Protei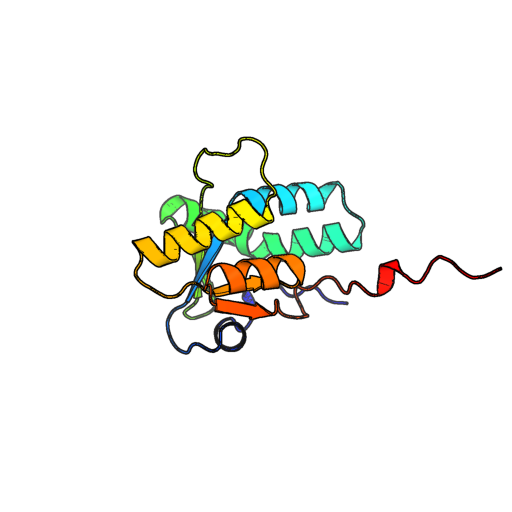n AF-A0A974AXE6-F1 (afdb_monomer_lite)

pLDDT: mean 83.1, std 17.01, range [34.88, 96.88]

Structure (mmCIF, N/CA/C/O backbone):
data_AF-A0A974AXE6-F1
#
_entry.id   AF-A0A974AXE6-F1
#
loop_
_atom_site.group_PDB
_atom_site.id
_atom_site.type_symbol
_atom_site.label_atom_id
_atom_site.label_alt_id
_atom_site.label_comp_id
_atom_site.label_asym_id
_atom_site.label_entity_id
_atom_site.label_seq_id
_atom_site.pdbx_PDB_ins_code
_atom_site.Cartn_x
_atom_site.Cartn_y
_atom_site.Cartn_z
_atom_site.occupancy
_atom_site.B_iso_or_equiv
_atom_site.auth_seq_id
_atom_site.auth_comp_id
_atom_site.auth_asym_id
_atom_site.auth_atom_id
_atom_site.pdbx_PDB_model_num
ATOM 1 N N . MET A 1 1 ? -1.585 13.489 -17.660 1.00 43.00 1 MET A N 1
ATOM 2 C CA . MET A 1 1 ? -2.049 12.452 -16.704 1.00 43.00 1 MET A CA 1
ATOM 3 C C . MET A 1 1 ? -1.985 12.985 -15.276 1.00 43.00 1 MET A C 1
ATOM 5 O O . MET A 1 1 ? -1.075 13.752 -14.968 1.00 43.00 1 MET A O 1
ATOM 9 N N . HIS A 1 2 ? -2.952 12.648 -14.422 1.00 55.84 2 HIS A N 1
ATOM 10 C CA . HIS A 1 2 ? -2.940 12.979 -12.992 1.00 55.84 2 HIS A CA 1
ATOM 11 C C . HIS A 1 2 ? -2.761 11.687 -12.200 1.00 55.84 2 HIS A C 1
ATOM 13 O O . HIS A 1 2 ? -3.592 10.793 -12.305 1.00 55.84 2 HIS A O 1
ATOM 19 N N . PHE A 1 3 ? -1.668 11.598 -11.443 1.00 68.00 3 PHE A N 1
ATOM 20 C CA . PHE A 1 3 ? -1.516 10.557 -10.436 1.00 68.00 3 PHE A CA 1
ATOM 21 C C . PHE A 1 3 ? -2.493 10.874 -9.302 1.00 68.00 3 PHE A C 1
ATOM 23 O O . PHE A 1 3 ? -2.500 11.997 -8.793 1.00 68.00 3 PHE A O 1
ATOM 30 N N . GLN A 1 4 ? -3.362 9.928 -8.968 1.00 79.06 4 GLN A N 1
ATOM 31 C CA . GLN A 1 4 ? -4.316 10.060 -7.875 1.00 79.06 4 GLN A CA 1
ATOM 32 C C . GLN A 1 4 ? -3.629 9.671 -6.567 1.00 79.06 4 GLN A C 1
ATOM 34 O O . GLN A 1 4 ? -2.825 8.742 -6.527 1.00 79.06 4 GLN A O 1
ATOM 39 N N . ARG A 1 5 ? -3.926 10.396 -5.490 1.00 86.88 5 ARG A N 1
ATOM 40 C CA . ARG A 1 5 ? -3.429 10.053 -4.158 1.00 86.88 5 ARG A CA 1
ATOM 41 C C . ARG A 1 5 ? -4.082 8.760 -3.667 1.00 86.88 5 ARG A C 1
ATOM 43 O O . ARG A 1 5 ? -5.252 8.515 -3.957 1.00 86.88 5 ARG A O 1
ATOM 50 N N . ILE A 1 6 ? -3.342 7.958 -2.903 1.00 89.19 6 ILE A N 1
ATOM 51 C CA . ILE A 1 6 ? -3.817 6.657 -2.403 1.00 89.19 6 ILE A CA 1
ATOM 52 C C . ILE A 1 6 ? -5.036 6.765 -1.470 1.00 89.19 6 ILE A C 1
ATOM 54 O O . ILE A 1 6 ? -5.825 5.829 -1.395 1.00 89.19 6 ILE A O 1
ATOM 58 N N . ASP A 1 7 ? -5.226 7.905 -0.804 1.00 90.75 7 ASP A N 1
ATOM 59 C CA . ASP A 1 7 ? -6.368 8.186 0.073 1.00 90.75 7 ASP A CA 1
ATOM 60 C C . ASP A 1 7 ? -7.633 8.617 -0.684 1.00 90.75 7 ASP A C 1
ATOM 62 O O . ASP A 1 7 ? -8.726 8.594 -0.125 1.00 90.75 7 ASP A O 1
ATOM 66 N N . HIS A 1 8 ? -7.519 8.957 -1.969 1.00 90.88 8 HIS A N 1
ATOM 67 C CA . HIS A 1 8 ? -8.661 9.318 -2.817 1.00 90.88 8 HIS A CA 1
ATOM 68 C C . HIS A 1 8 ? -9.221 8.127 -3.605 1.00 90.88 8 HIS A C 1
ATOM 70 O O . HIS A 1 8 ? -10.139 8.298 -4.407 1.00 90.88 8 HIS A O 1
ATOM 76 N N . ILE A 1 9 ? -8.637 6.941 -3.449 1.00 89.69 9 ILE A N 1
ATOM 77 C CA . ILE A 1 9 ? -9.029 5.738 -4.181 1.00 89.69 9 ILE A CA 1
ATOM 78 C C . ILE A 1 9 ? -10.122 5.010 -3.411 1.00 89.69 9 ILE A C 1
ATOM 80 O O . ILE A 1 9 ? -10.007 4.776 -2.210 1.00 89.69 9 ILE A O 1
ATOM 84 N N . ASP A 1 10 ? -11.161 4.599 -4.133 1.00 91.44 10 ASP A N 1
ATOM 85 C CA . ASP A 1 10 ? -12.191 3.707 -3.611 1.00 91.44 10 ASP A CA 1
ATOM 86 C C . ASP A 1 10 ? -11.656 2.268 -3.566 1.00 91.44 10 ASP A C 1
ATOM 88 O O . ASP A 1 10 ? -11.825 1.481 -4.502 1.00 91.44 10 ASP A O 1
ATOM 92 N N . TRP A 1 11 ? -10.960 1.934 -2.479 1.00 92.75 11 TRP A N 1
ATOM 93 C CA . TRP A 1 11 ? -10.368 0.611 -2.292 1.00 92.75 11 TRP A CA 1
ATOM 94 C C . TRP A 1 11 ? -11.415 -0.502 -2.221 1.00 92.75 11 TRP A C 1
ATOM 96 O O . TRP A 1 11 ? -11.141 -1.594 -2.713 1.00 92.75 11 TRP A O 1
ATOM 106 N N . HIS A 1 12 ? -12.625 -0.226 -1.726 1.00 93.69 12 HIS A N 1
ATOM 107 C CA . HIS A 1 12 ? -13.730 -1.190 -1.721 1.00 93.69 12 HIS A CA 1
ATOM 108 C C . HIS A 1 12 ? -14.100 -1.623 -3.134 1.00 93.69 12 HIS A C 1
ATOM 110 O O . HIS A 1 12 ? -14.258 -2.816 -3.397 1.00 93.69 12 HIS A O 1
ATOM 116 N N . LYS A 1 13 ? -14.158 -0.674 -4.074 1.00 92.69 13 LYS A N 1
ATOM 117 C CA . LYS A 1 13 ? -14.363 -0.982 -5.492 1.00 92.69 13 LYS A CA 1
ATOM 118 C C . LYS A 1 13 ? -13.181 -1.733 -6.108 1.00 92.69 13 LYS A C 1
ATOM 120 O O . LYS A 1 13 ? -13.397 -2.592 -6.958 1.00 92.69 13 LYS A O 1
ATOM 125 N N . VAL A 1 14 ? -11.949 -1.425 -5.698 1.00 91.56 14 VAL A N 1
ATOM 126 C CA . VAL A 1 14 ? -10.737 -2.082 -6.222 1.00 91.56 14 VAL A CA 1
ATOM 127 C C . VAL A 1 14 ? -10.681 -3.555 -5.836 1.00 91.56 14 VAL A C 1
ATOM 129 O O . VAL A 1 14 ? -10.416 -4.392 -6.696 1.00 91.56 14 VAL A O 1
ATOM 132 N N . VAL A 1 15 ? -10.928 -3.876 -4.564 1.00 92.44 15 VAL A N 1
ATOM 133 C CA . VAL A 1 15 ? -10.876 -5.264 -4.073 1.00 92.44 15 VAL A CA 1
ATOM 134 C C . VAL A 1 15 ? -12.226 -5.984 -4.145 1.00 92.44 15 VAL A C 1
ATOM 136 O O . VAL A 1 15 ? -12.275 -7.188 -3.920 1.00 92.44 15 VAL A O 1
ATOM 139 N N . ASN A 1 16 ? -13.299 -5.272 -4.506 1.00 91.50 16 ASN A N 1
ATOM 140 C CA . ASN A 1 16 ? -14.679 -5.762 -4.541 1.00 91.50 16 ASN A CA 1
ATOM 141 C C . ASN A 1 16 ? -15.156 -6.326 -3.185 1.00 91.50 16 ASN A C 1
ATOM 143 O O . ASN A 1 16 ? -15.750 -7.400 -3.121 1.00 91.50 16 ASN A O 1
ATOM 147 N N . GLU A 1 17 ? -14.907 -5.585 -2.101 1.00 89.81 17 GLU A N 1
ATOM 148 C CA . GLU A 1 17 ? -15.267 -5.956 -0.721 1.00 89.81 17 GLU A CA 1
ATOM 149 C C . GLU A 1 17 ? -15.972 -4.786 -0.016 1.00 89.81 17 GLU A C 1
ATOM 151 O O . GLU A 1 17 ? -15.614 -3.626 -0.212 1.00 89.81 17 GLU A O 1
ATOM 156 N N . ARG A 1 18 ? -16.972 -5.071 0.830 1.00 86.31 18 ARG A N 1
ATOM 157 C CA . ARG A 1 18 ? -17.823 -4.045 1.481 1.00 86.31 18 ARG A CA 1
ATOM 158 C C . ARG A 1 18 ? -17.517 -3.773 2.959 1.00 86.31 18 ARG A C 1
ATOM 160 O O . ARG A 1 18 ? -18.230 -2.987 3.565 1.00 86.31 18 ARG A O 1
ATOM 167 N N . GLY A 1 19 ? -16.522 -4.440 3.539 1.00 90.00 19 GLY A N 1
ATOM 168 C CA . GLY A 1 19 ? -16.145 -4.275 4.948 1.00 90.00 19 GLY A CA 1
ATOM 169 C C . GLY A 1 19 ? -14.790 -3.589 5.133 1.00 90.00 19 GLY A C 1
ATOM 170 O O . GLY A 1 19 ? -14.128 -3.301 4.135 1.00 90.00 19 GLY A O 1
ATOM 171 N N . PRO A 1 20 ? -14.345 -3.395 6.389 1.00 93.75 20 PRO A N 1
ATOM 172 C CA . PRO A 1 20 ? -13.107 -2.688 6.701 1.00 93.75 20 PRO A CA 1
ATOM 173 C C . PRO A 1 20 ? -11.888 -3.256 5.969 1.00 93.75 20 PRO A C 1
ATOM 175 O O . PRO A 1 20 ? -11.651 -4.473 5.979 1.00 93.75 20 PRO A O 1
ATOM 178 N N . ILE A 1 21 ? -11.093 -2.365 5.374 1.00 95.19 21 ILE A N 1
ATOM 179 C CA . ILE A 1 21 ? -9.899 -2.708 4.593 1.00 95.19 21 ILE A CA 1
ATOM 180 C C . ILE A 1 21 ? -8.656 -2.294 5.374 1.00 95.19 21 ILE A C 1
ATOM 182 O O . ILE A 1 21 ? -8.537 -1.155 5.812 1.00 95.19 21 ILE A O 1
ATOM 186 N N . ARG A 1 22 ? -7.693 -3.210 5.488 1.00 95.12 22 ARG A N 1
ATOM 187 C CA . ARG A 1 22 ? -6.350 -2.908 5.995 1.00 95.12 22 ARG A CA 1
ATOM 188 C C . ARG A 1 22 ? -5.418 -2.800 4.797 1.00 95.12 22 ARG A C 1
ATOM 190 O O . ARG A 1 22 ? -5.087 -3.808 4.174 1.00 95.12 22 ARG A O 1
ATOM 197 N N . PHE A 1 23 ? -5.065 -1.578 4.430 1.00 94.75 23 PHE A N 1
ATOM 198 C CA . PHE A 1 23 ? -4.126 -1.284 3.360 1.00 94.75 23 PHE A CA 1
ATOM 199 C C . PHE A 1 23 ? -2.701 -1.424 3.894 1.00 94.75 23 PHE A C 1
ATOM 201 O O . PHE A 1 23 ? -2.218 -0.587 4.652 1.00 94.75 23 PHE A O 1
ATOM 208 N N . VAL A 1 24 ? -2.036 -2.511 3.515 1.00 94.19 24 VAL A N 1
ATOM 209 C CA . VAL A 1 24 ? -0.696 -2.837 4.002 1.00 94.19 24 VAL A CA 1
ATOM 210 C C . VAL A 1 24 ? 0.339 -2.454 2.953 1.00 94.19 24 VAL A C 1
ATOM 212 O O . VAL A 1 24 ? 0.262 -2.912 1.812 1.00 94.19 24 VAL A O 1
ATOM 215 N N . VAL A 1 25 ? 1.324 -1.645 3.342 1.00 92.12 25 VAL A N 1
ATOM 216 C CA . VAL A 1 25 ? 2.458 -1.275 2.488 1.00 92.12 25 VAL A CA 1
ATOM 217 C C . VAL A 1 25 ? 3.728 -1.944 3.014 1.00 92.12 25 VAL A C 1
ATOM 219 O O . VAL A 1 25 ? 4.175 -1.618 4.117 1.00 92.12 25 VAL A O 1
ATOM 222 N N . PRO A 1 26 ? 4.337 -2.867 2.250 1.00 91.69 26 PRO A N 1
ATOM 223 C CA . PRO A 1 26 ? 5.656 -3.389 2.580 1.00 91.69 26 PRO A CA 1
ATOM 224 C C . PRO A 1 26 ? 6.699 -2.269 2.600 1.00 91.69 26 PRO A C 1
ATOM 226 O O . PRO A 1 26 ? 6.734 -1.450 1.681 1.00 91.69 26 PRO A O 1
ATOM 229 N N . VAL A 1 27 ? 7.589 -2.259 3.595 1.00 88.81 27 VAL A N 1
ATOM 230 C CA . VAL A 1 27 ? 8.644 -1.231 3.721 1.00 88.81 27 VAL A CA 1
ATOM 231 C C . VAL A 1 27 ? 9.513 -1.149 2.461 1.00 88.81 27 VAL A C 1
ATOM 233 O O . VAL A 1 27 ? 9.831 -0.053 2.022 1.00 88.81 27 VAL A O 1
ATOM 236 N N . LEU A 1 28 ? 9.776 -2.276 1.788 1.00 88.12 28 LEU A N 1
ATOM 237 C CA . LEU A 1 28 ? 10.548 -2.283 0.538 1.00 88.12 28 LEU A CA 1
ATOM 238 C C . LEU A 1 28 ? 9.911 -1.432 -0.577 1.00 88.12 28 LEU A C 1
ATOM 240 O O . LEU A 1 28 ? 10.614 -0.879 -1.417 1.00 88.12 28 LEU A O 1
ATOM 244 N N . VAL A 1 29 ? 8.577 -1.305 -0.586 1.00 88.62 29 VAL A N 1
ATOM 245 C CA . VAL A 1 29 ? 7.862 -0.445 -1.538 1.00 88.62 29 VAL A CA 1
ATOM 246 C C . VAL A 1 29 ? 8.062 1.024 -1.170 1.00 88.62 29 VAL A C 1
ATOM 248 O O . VAL A 1 29 ? 8.168 1.863 -2.062 1.00 88.62 29 VAL A O 1
ATOM 251 N N . LEU A 1 30 ? 8.140 1.351 0.125 1.00 89.38 30 LEU A N 1
ATOM 252 C CA . LEU A 1 30 ? 8.457 2.707 0.583 1.00 89.38 30 LEU A CA 1
ATOM 253 C C . LEU A 1 30 ? 9.880 3.097 0.184 1.00 89.38 30 LEU A C 1
ATOM 255 O O . LEU A 1 30 ? 10.061 4.183 -0.362 1.00 89.38 30 LEU A O 1
ATOM 259 N N . ASP A 1 31 ? 10.844 2.197 0.383 1.00 89.75 31 ASP A N 1
ATOM 260 C CA . ASP A 1 31 ? 12.243 2.411 0.003 1.00 89.75 31 ASP A CA 1
ATOM 261 C C . ASP A 1 31 ? 12.362 2.678 -1.507 1.00 89.75 31 ASP A C 1
ATOM 263 O O . ASP A 1 31 ? 12.975 3.659 -1.934 1.00 89.75 31 ASP A O 1
ATOM 267 N N . GLU A 1 32 ? 11.693 1.863 -2.331 1.00 88.69 32 GLU A N 1
ATOM 268 C CA . GLU A 1 32 ? 11.695 2.036 -3.786 1.00 88.69 32 GLU A CA 1
ATOM 269 C C . GLU A 1 32 ? 10.997 3.342 -4.222 1.00 88.69 32 GLU A C 1
ATOM 271 O O . GLU A 1 32 ? 11.440 4.020 -5.156 1.00 88.69 32 GLU A O 1
ATOM 276 N N . LEU A 1 33 ? 9.894 3.725 -3.568 1.00 89.38 33 LEU A N 1
ATOM 277 C CA . LEU A 1 33 ? 9.210 4.991 -3.844 1.00 89.38 33 LEU A CA 1
ATOM 278 C C . LEU A 1 33 ? 10.065 6.198 -3.445 1.00 89.38 33 LEU A C 1
ATOM 280 O O . LEU A 1 33 ? 10.077 7.192 -4.181 1.00 89.38 33 LEU A O 1
ATOM 284 N N . ASP A 1 34 ? 10.777 6.131 -2.321 1.00 89.62 34 ASP A N 1
ATOM 285 C CA . ASP A 1 34 ? 11.655 7.215 -1.890 1.00 89.62 34 ASP A CA 1
ATOM 286 C C . ASP A 1 34 ? 12.848 7.369 -2.839 1.00 89.62 34 ASP A C 1
ATOM 288 O O . ASP A 1 34 ? 13.111 8.476 -3.308 1.00 89.62 34 ASP A O 1
ATOM 292 N N . GLU A 1 35 ? 13.475 6.275 -3.278 1.00 90.00 35 GLU A N 1
ATOM 293 C CA . GLU A 1 35 ? 14.522 6.339 -4.304 1.00 90.00 35 GLU A CA 1
ATOM 294 C C . GLU A 1 35 ? 13.993 6.988 -5.600 1.00 90.00 35 GLU A C 1
ATOM 296 O O . GLU A 1 35 ? 14.550 7.970 -6.113 1.00 90.00 35 GLU A O 1
ATOM 301 N N . LYS A 1 36 ? 12.840 6.513 -6.095 1.00 87.69 36 LYS A N 1
ATOM 302 C CA . LYS A 1 36 ? 12.196 7.021 -7.319 1.00 87.69 36 LYS A CA 1
ATOM 303 C C . LYS A 1 36 ? 11.806 8.493 -7.234 1.00 87.69 36 LYS A C 1
ATOM 305 O O . LYS A 1 36 ? 11.718 9.144 -8.280 1.00 87.69 36 LYS A O 1
ATOM 310 N N . ARG A 1 37 ? 11.585 9.048 -6.037 1.00 86.38 37 ARG A N 1
ATOM 311 C CA . ARG A 1 37 ? 11.313 10.481 -5.822 1.00 86.38 37 ARG A CA 1
ATOM 312 C C . ARG A 1 37 ? 12.516 11.368 -6.173 1.00 86.38 37 ARG A C 1
ATOM 314 O O . ARG A 1 37 ? 12.300 12.552 -6.486 1.00 86.38 37 ARG A O 1
ATOM 321 N N . TYR A 1 38 ? 13.733 10.824 -6.171 1.00 86.44 38 TYR A N 1
ATOM 322 C CA . TYR A 1 38 ? 14.968 11.555 -6.472 1.00 86.44 38 TYR A CA 1
ATOM 323 C C . TYR A 1 38 ? 15.594 11.159 -7.813 1.00 86.44 38 TYR A C 1
ATOM 325 O O . TYR A 1 38 ? 16.040 12.044 -8.543 1.00 86.44 38 TYR A O 1
ATOM 333 N N . THR A 1 39 ? 15.578 9.875 -8.179 1.00 86.00 39 THR A N 1
ATOM 334 C CA . THR A 1 39 ? 16.372 9.350 -9.309 1.00 86.00 39 THR A CA 1
ATOM 335 C C . THR A 1 39 ? 15.577 9.133 -10.605 1.00 86.00 39 THR A C 1
ATOM 337 O O . THR A 1 39 ? 16.164 9.077 -11.683 1.00 86.00 39 THR A O 1
ATOM 340 N N . GLY A 1 40 ? 14.241 9.056 -10.543 1.00 82.62 40 GLY A N 1
ATOM 341 C CA . GLY A 1 40 ? 13.390 8.769 -11.709 1.00 82.62 40 GLY A CA 1
ATOM 342 C C . GLY A 1 40 ? 13.212 9.941 -12.687 1.00 82.62 40 GLY A C 1
ATOM 343 O O . GLY A 1 40 ? 13.633 11.065 -12.418 1.00 82.62 40 GLY A O 1
ATOM 344 N N . SER A 1 41 ? 12.513 9.718 -13.811 1.00 88.19 41 SER A N 1
ATOM 345 C CA . SER A 1 41 ? 12.066 10.801 -14.713 1.00 88.19 41 SER A CA 1
ATOM 346 C C . SER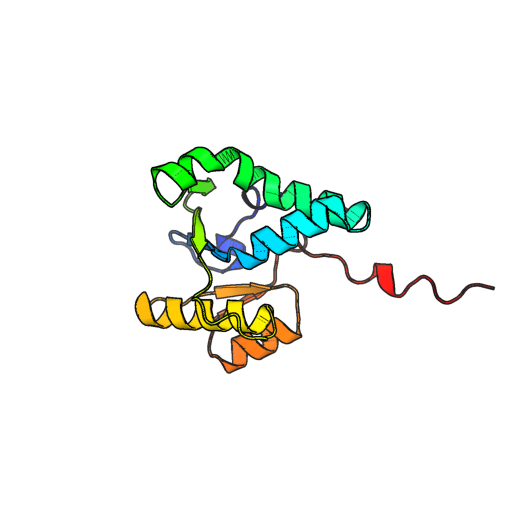 A 1 41 ? 11.140 11.794 -13.991 1.00 88.19 41 SER A C 1
ATOM 348 O O . SER A 1 41 ? 10.583 11.474 -12.942 1.00 88.19 41 SER A O 1
ATOM 350 N N . GLN A 1 42 ? 10.913 12.997 -14.541 1.00 87.19 42 GLN A N 1
ATOM 351 C CA . GLN A 1 42 ? 10.002 13.984 -13.922 1.00 87.19 42 GLN A CA 1
ATOM 352 C C . GLN A 1 42 ? 8.628 13.389 -13.571 1.00 87.19 42 GLN A C 1
ATOM 354 O O . GLN A 1 42 ? 8.089 13.641 -12.493 1.00 87.19 42 GLN A O 1
ATOM 359 N N . GLN A 1 43 ? 8.084 12.565 -14.465 1.00 84.94 43 GLN A N 1
ATOM 360 C CA . GLN A 1 43 ? 6.804 11.890 -14.280 1.00 84.94 43 GLN A CA 1
ATOM 361 C C . GLN A 1 43 ? 6.865 10.841 -13.163 1.00 84.94 43 GLN A C 1
ATOM 363 O O . GLN A 1 43 ? 5.981 10.828 -12.309 1.00 84.94 43 GLN A O 1
ATOM 368 N N . VAL A 1 44 ? 7.925 10.024 -13.115 1.00 84.88 44 VAL A N 1
ATOM 369 C CA . VAL A 1 44 ? 8.138 9.023 -12.053 1.00 84.88 44 VAL A CA 1
ATOM 370 C C . VAL A 1 44 ? 8.316 9.695 -10.692 1.00 84.88 44 VAL A C 1
ATOM 372 O O . VAL A 1 44 ? 7.664 9.302 -9.728 1.00 84.88 44 VAL A O 1
ATOM 375 N N . ARG A 1 45 ? 9.111 10.768 -10.614 1.00 89.00 45 ARG A N 1
ATOM 376 C CA . ARG A 1 45 ? 9.292 11.538 -9.3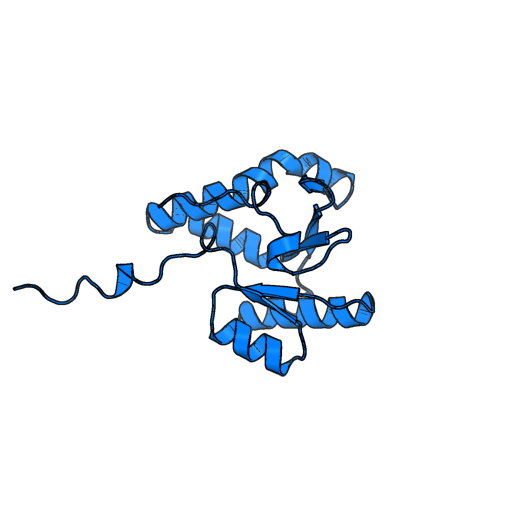75 1.00 89.00 45 ARG A CA 1
ATOM 377 C C . ARG A 1 45 ? 7.985 12.149 -8.891 1.00 89.00 45 ARG A C 1
ATOM 379 O O . ARG A 1 45 ? 7.712 12.145 -7.693 1.00 89.00 45 ARG A O 1
ATOM 386 N N . LYS A 1 46 ? 7.173 12.690 -9.808 1.00 87.25 46 LYS A N 1
ATOM 387 C CA . LYS A 1 46 ? 5.852 13.236 -9.473 1.00 87.25 46 LYS A CA 1
ATOM 388 C C . LYS A 1 46 ? 4.930 12.141 -8.935 1.00 87.25 46 LYS A C 1
ATOM 390 O O . LYS A 1 46 ? 4.318 12.356 -7.897 1.00 87.25 46 LYS A O 1
ATOM 395 N N . ALA A 1 47 ? 4.885 10.981 -9.588 1.00 85.00 47 ALA A N 1
ATOM 396 C CA . ALA A 1 47 ? 4.096 9.836 -9.138 1.00 85.00 47 ALA A CA 1
ATOM 397 C C . ALA A 1 47 ? 4.500 9.380 -7.730 1.00 85.00 47 ALA A C 1
ATOM 399 O O . ALA A 1 47 ? 3.645 9.277 -6.855 1.00 85.00 47 ALA A O 1
ATOM 400 N N . ALA A 1 48 ? 5.803 9.196 -7.491 1.00 87.94 48 ALA A N 1
ATOM 401 C CA . ALA A 1 48 ? 6.332 8.791 -6.192 1.00 87.94 48 ALA A CA 1
ATOM 402 C C . ALA A 1 48 ? 5.971 9.794 -5.085 1.00 87.94 48 ALA A C 1
ATOM 404 O O . ALA A 1 48 ? 5.466 9.408 -4.035 1.00 87.94 48 ALA A O 1
ATOM 405 N N . ARG A 1 49 ? 6.129 11.102 -5.340 1.00 90.25 49 ARG A N 1
ATOM 406 C CA . ARG A 1 49 ? 5.722 12.152 -4.388 1.00 90.25 49 ARG A CA 1
ATOM 407 C C . ARG A 1 49 ? 4.227 12.126 -4.098 1.00 90.25 49 ARG A C 1
ATOM 409 O O . ARG A 1 49 ? 3.836 12.274 -2.947 1.00 90.25 49 ARG A O 1
ATOM 416 N N . THR A 1 50 ? 3.397 11.948 -5.123 1.00 90.00 50 THR A N 1
ATOM 417 C CA . THR A 1 50 ? 1.943 11.870 -4.955 1.00 90.00 50 THR A CA 1
ATOM 418 C C . THR A 1 50 ? 1.522 10.634 -4.161 1.00 90.00 50 THR A C 1
ATOM 420 O O . THR A 1 50 ? 0.621 10.742 -3.335 1.00 90.00 50 THR A O 1
ATOM 423 N N . ALA A 1 51 ? 2.176 9.489 -4.369 1.00 88.69 51 ALA A N 1
ATOM 424 C CA . ALA A 1 51 ? 1.910 8.265 -3.618 1.00 88.69 51 ALA A CA 1
ATOM 425 C C . ALA A 1 51 ? 2.354 8.368 -2.148 1.00 88.69 51 ALA A C 1
ATOM 427 O O . ALA A 1 51 ? 1.631 7.920 -1.264 1.00 88.69 51 ALA A O 1
ATOM 428 N N . LEU A 1 52 ? 3.504 9.001 -1.883 1.00 90.94 52 LEU A N 1
ATOM 429 C CA . LEU A 1 52 ? 4.048 9.179 -0.531 1.00 90.94 52 LEU A CA 1
ATOM 430 C C . LEU A 1 52 ? 3.355 10.293 0.271 1.00 90.94 52 LEU A C 1
ATOM 432 O O . LEU A 1 52 ? 3.417 10.281 1.496 1.00 90.94 52 LEU A O 1
ATOM 436 N N . ALA A 1 53 ? 2.700 11.263 -0.376 1.00 92.69 53 ALA A N 1
ATOM 437 C CA . ALA A 1 53 ? 2.113 12.408 0.327 1.00 92.69 53 ALA A CA 1
ATOM 438 C C . ALA A 1 53 ? 1.082 12.016 1.413 1.00 92.69 53 ALA A C 1
ATOM 440 O O . ALA A 1 53 ? 1.268 12.447 2.551 1.00 92.69 53 ALA A O 1
ATOM 441 N N . PRO A 1 54 ? 0.075 11.156 1.148 1.00 91.88 54 PRO A N 1
ATOM 442 C CA . PRO A 1 54 ? -0.876 10.730 2.182 1.00 91.88 54 PRO A CA 1
ATOM 443 C C . PRO A 1 54 ? -0.225 9.970 3.339 1.00 91.88 54 PRO A C 1
ATOM 445 O O . PRO A 1 54 ? -0.714 10.035 4.465 1.00 91.88 54 PRO A O 1
ATOM 448 N N . ILE A 1 55 ? 0.863 9.251 3.051 1.00 92.31 55 ILE A N 1
ATOM 449 C CA . ILE A 1 55 ? 1.630 8.484 4.032 1.00 92.31 55 ILE A CA 1
ATOM 450 C C . ILE A 1 55 ? 2.371 9.441 4.971 1.00 92.31 55 ILE A C 1
ATOM 452 O O . ILE A 1 55 ? 2.241 9.337 6.186 1.00 92.31 55 ILE A O 1
ATOM 456 N N . ASN A 1 56 ? 3.080 10.425 4.410 1.00 92.69 56 ASN A N 1
ATOM 457 C CA . ASN A 1 56 ? 3.822 11.426 5.180 1.00 92.69 56 ASN A CA 1
ATOM 458 C C . ASN A 1 56 ? 2.908 12.268 6.080 1.00 92.69 56 ASN A C 1
ATOM 460 O O . ASN A 1 56 ? 3.273 12.581 7.207 1.00 92.69 56 ASN A O 1
ATOM 464 N N . GLU A 1 57 ? 1.711 12.611 5.602 1.00 94.69 57 GLU A N 1
ATOM 465 C CA . GLU A 1 57 ? 0.706 13.345 6.384 1.00 94.69 57 GLU A CA 1
ATOM 466 C C . GLU A 1 57 ? 0.208 12.569 7.615 1.00 94.69 57 GLU A C 1
ATOM 468 O O . GLU A 1 57 ? -0.323 13.176 8.538 1.00 94.69 57 GLU A O 1
ATOM 473 N N . ARG A 1 58 ? 0.374 11.241 7.629 1.00 94.38 58 ARG A N 1
ATOM 474 C CA . ARG A 1 58 ? -0.140 10.323 8.659 1.00 94.38 58 ARG A CA 1
ATOM 475 C C . ARG A 1 58 ? 0.972 9.623 9.442 1.00 94.38 58 ARG A C 1
ATOM 477 O O . ARG A 1 58 ? 0.706 8.678 10.180 1.00 94.38 58 ARG A O 1
ATOM 484 N N . LEU A 1 59 ? 2.222 10.062 9.283 1.00 91.94 59 LEU A N 1
ATOM 485 C CA . LEU A 1 59 ? 3.372 9.381 9.875 1.00 91.94 59 LEU A CA 1
ATOM 486 C C . LEU A 1 59 ? 3.304 9.358 11.408 1.00 91.94 59 LEU A C 1
ATOM 488 O O . LEU A 1 59 ? 3.582 8.328 12.005 1.00 91.94 59 LEU A O 1
ATOM 492 N N . ALA A 1 60 ? 2.837 10.442 12.035 1.00 92.25 60 ALA A N 1
ATOM 493 C CA . ALA A 1 60 ? 2.670 10.507 13.489 1.00 92.25 60 ALA A CA 1
ATOM 494 C C . ALA A 1 60 ? 1.663 9.468 14.026 1.00 92.25 60 ALA A C 1
ATOM 496 O O . ALA A 1 60 ? 1.871 8.881 15.091 1.00 92.25 60 ALA A O 1
ATOM 497 N N . ASP A 1 61 ? 0.587 9.199 13.282 1.00 92.94 61 ASP A N 1
ATOM 498 C CA . ASP A 1 61 ? -0.398 8.173 13.645 1.00 92.94 61 ASP A CA 1
ATOM 499 C C . ASP A 1 61 ? 0.213 6.771 13.498 1.00 92.94 61 ASP A C 1
ATOM 501 O O . ASP A 1 61 ? 0.105 5.937 14.397 1.00 92.94 61 ASP A O 1
ATOM 505 N N . LEU A 1 62 ? 0.940 6.535 12.400 1.00 91.56 62 LEU A N 1
ATOM 506 C CA . LEU A 1 62 ? 1.658 5.281 12.154 1.00 91.56 62 LEU A CA 1
ATOM 507 C C . LEU A 1 62 ? 2.719 4.999 13.227 1.00 91.56 62 LEU A C 1
ATOM 509 O O . LEU A 1 62 ? 2.838 3.862 13.677 1.00 91.56 62 LEU A O 1
ATOM 513 N N . GLU A 1 63 ? 3.459 6.018 13.663 1.00 90.69 63 GLU A N 1
ATOM 514 C CA . GLU A 1 63 ? 4.479 5.911 14.712 1.00 90.69 63 GLU A CA 1
ATOM 515 C C . GLU A 1 63 ? 3.873 5.636 16.092 1.00 90.69 63 GLU A C 1
ATOM 517 O O . GLU A 1 63 ? 4.433 4.868 16.874 1.00 90.69 63 GLU A O 1
ATOM 522 N N . SER A 1 64 ? 2.730 6.253 16.403 1.00 91.81 64 SER A N 1
ATOM 523 C CA . SER A 1 64 ? 2.121 6.164 17.734 1.00 91.81 64 SER A CA 1
ATOM 524 C C . SER A 1 64 ? 1.230 4.935 17.919 1.00 91.81 64 SER A C 1
ATOM 526 O O . SER A 1 64 ? 1.242 4.328 18.991 1.00 91.81 64 SER A O 1
ATOM 528 N N . ALA A 1 65 ? 0.464 4.554 16.894 1.00 91.44 65 ALA A N 1
ATOM 529 C CA . ALA A 1 65 ? -0.541 3.493 16.970 1.00 91.44 65 ALA A CA 1
ATOM 530 C C . ALA A 1 65 ? -0.196 2.247 16.135 1.00 91.44 65 ALA A C 1
ATOM 532 O O . ALA A 1 65 ? -0.857 1.217 16.277 1.00 91.44 65 ALA A O 1
ATOM 533 N N . GLY A 1 66 ? 0.810 2.321 15.256 1.00 91.06 66 GLY A N 1
ATOM 534 C CA . GLY A 1 66 ? 1.156 1.256 14.305 1.00 91.06 66 GLY A CA 1
ATOM 535 C C . GLY A 1 66 ? 0.245 1.190 13.073 1.00 91.06 66 GLY A C 1
ATOM 536 O O . GLY A 1 66 ? 0.467 0.363 12.189 1.00 91.06 66 GLY A O 1
ATOM 537 N N . TYR A 1 67 ? -0.772 2.051 12.996 1.00 94.88 67 TYR A N 1
ATOM 538 C CA . TYR A 1 67 ? -1.681 2.192 11.860 1.00 94.88 67 TYR A CA 1
ATOM 539 C C . TYR A 1 67 ? -2.201 3.632 11.771 1.00 94.88 67 TYR A C 1
ATOM 541 O O . TYR A 1 67 ? -2.194 4.362 12.757 1.00 94.88 67 TYR A O 1
ATOM 549 N N . ALA A 1 68 ? -2.703 4.026 10.602 1.00 96.19 68 ALA A N 1
ATOM 550 C CA . ALA A 1 68 ? -3.382 5.307 10.408 1.00 96.19 68 ALA A CA 1
ATOM 551 C C . ALA A 1 68 ? -4.687 5.149 9.629 1.00 96.19 68 ALA A C 1
ATOM 553 O O . ALA A 1 68 ? -4.851 4.211 8.852 1.00 96.19 68 ALA A O 1
ATOM 554 N N . GLN A 1 69 ? -5.620 6.087 9.783 1.00 95.56 69 GLN A N 1
ATOM 555 C CA . GLN A 1 69 ? -6.819 6.121 8.948 1.00 95.56 69 GLN A CA 1
ATOM 556 C C . GLN A 1 69 ? -6.467 6.675 7.561 1.00 95.56 69 GLN A C 1
ATOM 558 O O . GLN A 1 69 ? -6.117 7.848 7.426 1.00 95.56 69 GLN A O 1
ATOM 563 N N . LEU A 1 70 ? -6.581 5.859 6.511 1.00 92.69 70 LEU A N 1
ATOM 564 C CA . LEU A 1 70 ? -6.318 6.304 5.143 1.00 92.69 70 LEU A CA 1
ATOM 565 C C . LEU A 1 70 ? -7.517 7.089 4.595 1.00 92.69 70 LEU A C 1
ATOM 567 O O . LEU A 1 70 ? -7.383 8.270 4.270 1.00 92.69 70 LEU A O 1
ATOM 571 N N . SER A 1 71 ? -8.687 6.445 4.553 1.00 91.62 71 SER A N 1
ATOM 572 C CA . SER A 1 71 ? -9.976 7.036 4.167 1.00 91.62 71 SER A CA 1
ATOM 573 C C . SER A 1 71 ? -11.141 6.154 4.631 1.00 91.62 71 SER A C 1
ATOM 575 O O . SER A 1 71 ? -11.038 4.937 4.567 1.00 91.62 71 SER A O 1
ATOM 577 N N . GLY A 1 72 ? -12.255 6.730 5.100 1.00 91.31 72 GLY A N 1
ATOM 578 C CA . GLY A 1 72 ? -13.465 5.961 5.450 1.00 91.31 72 GLY A CA 1
ATOM 579 C C . GLY A 1 72 ? -13.211 4.787 6.410 1.00 91.31 72 GLY A C 1
ATOM 580 O O . GLY A 1 72 ? -12.818 5.009 7.547 1.00 91.31 72 GLY A O 1
ATOM 581 N N . GLU A 1 73 ? -13.419 3.549 5.946 1.00 93.56 73 GLU A N 1
ATOM 582 C CA . GLU A 1 73 ? -13.142 2.297 6.685 1.00 93.56 73 GLU A CA 1
ATOM 583 C C . GLU A 1 73 ? -11.813 1.621 6.274 1.00 93.56 73 GLU A C 1
ATOM 585 O O . GLU A 1 73 ? -11.594 0.432 6.521 1.00 93.56 73 GLU A O 1
ATOM 590 N N . VAL A 1 74 ? -10.922 2.365 5.615 1.00 95.69 74 VAL A N 1
ATOM 591 C CA . VAL A 1 74 ? -9.617 1.899 5.132 1.00 95.69 74 VAL A CA 1
ATOM 592 C C . VAL A 1 74 ? -8.505 2.397 6.051 1.00 95.69 74 VAL A C 1
ATOM 594 O O . VAL A 1 74 ? -8.243 3.602 6.107 1.00 95.69 74 VAL A O 1
ATOM 597 N N . THR A 1 75 ? -7.811 1.487 6.730 1.00 96.88 75 THR A N 1
ATOM 598 C CA . THR A 1 75 ? -6.604 1.800 7.511 1.00 96.88 75 THR A CA 1
ATOM 599 C C . THR A 1 75 ? -5.339 1.577 6.686 1.00 96.88 75 THR A C 1
ATOM 601 O O . THR A 1 75 ? -5.349 0.808 5.732 1.00 96.88 75 THR A O 1
ATOM 604 N N . LEU A 1 76 ? -4.253 2.256 7.041 1.00 96.06 76 LEU A N 1
ATOM 605 C CA . LEU A 1 76 ? -2.911 2.118 6.484 1.00 96.06 76 LEU A CA 1
ATOM 606 C C . LEU A 1 76 ? -1.997 1.508 7.547 1.00 96.06 76 LEU A C 1
ATOM 608 O O . LEU A 1 76 ? -1.957 2.006 8.669 1.00 96.06 76 LEU A O 1
ATOM 612 N N . GLU A 1 77 ? -1.248 0.474 7.180 1.00 95.00 77 GLU A N 1
ATOM 613 C CA . GLU A 1 77 ? -0.269 -0.205 8.033 1.00 95.00 77 GLU A CA 1
ATOM 614 C C . GLU A 1 77 ? 1.021 -0.458 7.247 1.00 95.00 77 GLU A C 1
ATOM 616 O O . GLU A 1 77 ? 0.989 -0.700 6.036 1.00 95.00 77 GLU A O 1
ATOM 621 N N . PHE A 1 78 ? 2.163 -0.432 7.933 1.00 91.94 78 PHE A N 1
ATOM 622 C CA . PHE A 1 78 ? 3.437 -0.832 7.345 1.00 91.94 78 PHE A CA 1
ATOM 623 C C . PHE A 1 78 ? 3.798 -2.252 7.738 1.00 91.94 78 PHE A C 1
ATOM 625 O O . PHE A 1 78 ? 3.652 -2.650 8.893 1.00 91.94 78 PHE A O 1
ATOM 632 N N . LEU A 1 79 ? 4.325 -2.999 6.774 1.00 89.19 79 LEU A N 1
ATOM 633 C CA . LEU A 1 79 ? 4.835 -4.338 7.010 1.00 89.19 79 LEU A CA 1
ATOM 634 C C . LEU A 1 79 ? 6.340 -4.364 6.781 1.00 89.19 79 LEU A C 1
ATOM 636 O O . LEU A 1 79 ? 6.820 -4.123 5.671 1.00 89.19 79 LEU A O 1
ATOM 640 N N . LEU A 1 80 ? 7.089 -4.665 7.839 1.00 80.12 80 LEU A N 1
ATOM 641 C CA . LEU A 1 80 ? 8.522 -4.888 7.729 1.00 80.12 80 LEU A CA 1
ATOM 642 C C . LEU A 1 80 ? 8.769 -6.216 7.010 1.00 80.12 80 LEU A C 1
ATOM 644 O O . LEU A 1 80 ? 8.168 -7.236 7.352 1.00 80.12 80 LEU A O 1
ATOM 648 N N . ALA A 1 81 ? 9.677 -6.209 6.036 1.00 66.38 81 ALA A N 1
ATOM 649 C CA . ALA A 1 81 ? 10.092 -7.445 5.400 1.00 66.38 81 ALA A CA 1
ATOM 650 C C . ALA A 1 81 ? 10.765 -8.369 6.423 1.00 66.38 81 ALA A C 1
ATOM 652 O O . ALA A 1 81 ? 11.643 -7.946 7.177 1.00 66.38 81 ALA A O 1
ATOM 653 N N . GLY A 1 82 ? 10.353 -9.640 6.459 1.00 59.75 82 GLY A N 1
ATOM 654 C CA . GLY A 1 82 ? 11.069 -10.660 7.221 1.00 59.75 82 GLY A CA 1
ATOM 655 C C . GLY A 1 82 ? 12.518 -10.737 6.732 1.00 59.75 82 GLY A C 1
ATOM 656 O O . GLY A 1 82 ? 12.757 -10.651 5.532 1.00 59.75 82 GLY A O 1
ATOM 657 N N . GLY A 1 83 ? 13.478 -10.880 7.651 1.00 50.69 83 GLY A N 1
ATOM 658 C CA . GLY A 1 83 ? 14.928 -10.734 7.426 1.00 50.69 83 GLY A CA 1
ATOM 659 C C . GLY A 1 83 ? 15.609 -11.702 6.442 1.00 50.69 83 GLY A C 1
ATOM 660 O O . GLY A 1 83 ? 16.827 -11.842 6.485 1.00 50.69 83 GLY A O 1
ATOM 661 N N . ASN A 1 84 ? 14.871 -12.343 5.537 1.00 51.84 84 ASN A N 1
ATOM 662 C CA . ASN A 1 84 ? 15.390 -13.220 4.489 1.00 51.84 84 ASN A CA 1
ATOM 663 C C . ASN A 1 84 ? 15.751 -12.465 3.195 1.00 51.84 84 ASN A C 1
ATOM 665 O O . ASN A 1 84 ? 15.719 -13.053 2.116 1.00 51.84 84 ASN A O 1
ATOM 669 N N . ASN A 1 85 ? 16.163 -11.193 3.293 1.00 53.94 85 ASN A N 1
ATOM 670 C CA . ASN A 1 85 ? 16.726 -10.410 2.183 1.00 53.94 85 ASN A CA 1
ATOM 671 C C . ASN A 1 85 ? 18.117 -10.928 1.769 1.00 53.94 85 ASN A C 1
ATOM 673 O O . ASN A 1 85 ? 19.127 -10.227 1.828 1.00 53.94 85 ASN A O 1
ATOM 677 N N . LEU A 1 86 ? 18.183 -12.175 1.317 1.00 49.78 86 LEU A N 1
ATOM 678 C CA . LEU A 1 86 ? 19.342 -12.746 0.657 1.00 49.78 86 LEU A CA 1
ATOM 679 C C . LEU A 1 86 ? 18.966 -13.011 -0.807 1.00 49.78 86 LEU A C 1
ATOM 681 O O . LEU A 1 86 ? 18.766 -14.147 -1.220 1.00 49.78 86 LEU A O 1
ATOM 685 N N . ARG A 1 87 ? 18.960 -11.931 -1.606 1.00 51.56 87 ARG A N 1
ATOM 686 C CA . ARG A 1 87 ? 19.129 -11.947 -3.079 1.00 51.56 87 ARG A CA 1
ATOM 687 C C . ARG A 1 87 ? 17.917 -12.383 -3.934 1.00 51.56 87 ARG A C 1
ATOM 689 O O . ARG A 1 87 ? 18.117 -12.956 -5.005 1.00 51.56 87 ARG A O 1
ATOM 696 N N . GLY A 1 88 ? 16.688 -12.099 -3.498 1.00 61.31 88 GLY A N 1
ATOM 697 C CA . GLY A 1 88 ? 15.448 -12.359 -4.250 1.00 61.31 88 GLY A CA 1
ATOM 698 C C . GLY A 1 88 ? 14.949 -11.187 -5.114 1.00 61.31 88 GLY A C 1
ATOM 699 O O . GLY A 1 88 ? 15.435 -10.065 -5.014 1.00 61.31 88 GLY A O 1
ATOM 700 N N . ASN A 1 89 ? 13.971 -11.463 -5.986 1.00 76.12 89 ASN A N 1
ATOM 701 C CA . ASN A 1 89 ? 13.179 -10.449 -6.698 1.00 76.12 89 ASN A CA 1
ATOM 702 C C . ASN A 1 89 ? 12.196 -9.795 -5.707 1.00 76.12 89 ASN A C 1
ATOM 704 O O . ASN A 1 89 ? 11.419 -10.527 -5.100 1.00 76.12 89 ASN A O 1
ATOM 708 N N . ALA A 1 90 ? 12.169 -8.461 -5.609 1.00 81.12 90 ALA A N 1
ATOM 709 C CA . ALA A 1 90 ? 11.270 -7.705 -4.728 1.00 81.12 90 ALA A CA 1
ATOM 710 C C . ALA A 1 90 ? 9.792 -8.125 -4.852 1.00 81.12 90 ALA A C 1
ATOM 712 O O . ALA A 1 90 ? 9.088 -8.217 -3.848 1.00 81.12 90 ALA A O 1
ATOM 713 N N . ASP A 1 91 ? 9.328 -8.461 -6.062 1.00 85.00 91 ASP A N 1
ATOM 714 C CA . ASP A 1 91 ? 7.968 -8.981 -6.258 1.00 85.00 91 ASP A CA 1
ATOM 715 C C . ASP A 1 91 ? 7.725 -10.267 -5.459 1.00 85.00 91 ASP A C 1
ATOM 717 O O . ASP A 1 91 ? 6.646 -10.462 -4.905 1.00 85.00 91 ASP A O 1
ATOM 721 N N . SER A 1 92 ? 8.706 -11.175 -5.435 1.00 86.38 92 SER A N 1
ATOM 722 C CA . SER A 1 92 ? 8.597 -12.441 -4.711 1.00 86.38 92 SER A CA 1
ATOM 723 C C . SER A 1 92 ? 8.501 -12.198 -3.213 1.00 86.38 92 SER A C 1
ATOM 725 O O . SER A 1 92 ? 7.655 -12.820 -2.581 1.00 86.38 92 SER A O 1
ATOM 727 N N . ASP A 1 93 ? 9.274 -11.254 -2.676 1.00 87.38 93 ASP A N 1
ATOM 728 C CA . ASP A 1 93 ? 9.258 -10.932 -1.247 1.00 87.38 93 ASP A CA 1
ATOM 729 C C . ASP A 1 93 ? 7.908 -10.330 -0.825 1.00 87.38 93 ASP A C 1
ATOM 731 O O . ASP A 1 93 ? 7.367 -10.680 0.227 1.00 87.38 93 ASP A O 1
ATOM 735 N N . ILE A 1 94 ? 7.312 -9.474 -1.668 1.00 90.25 94 ILE A N 1
ATOM 736 C CA . ILE A 1 94 ? 5.950 -8.959 -1.444 1.00 90.25 94 ILE A CA 1
ATOM 737 C C . ILE A 1 94 ? 4.938 -10.114 -1.424 1.00 90.25 94 ILE A C 1
ATOM 739 O O . ILE A 1 94 ? 4.043 -10.144 -0.577 1.00 90.25 94 ILE A O 1
ATOM 743 N N . LEU A 1 95 ? 5.055 -11.069 -2.350 1.00 92.31 95 LEU A N 1
ATOM 744 C CA . LEU A 1 95 ? 4.136 -12.206 -2.428 1.00 92.31 95 LEU A CA 1
ATOM 745 C C . LEU A 1 95 ? 4.319 -13.195 -1.272 1.00 92.31 95 LEU A C 1
ATOM 747 O O . LEU A 1 95 ? 3.318 -13.691 -0.759 1.00 92.31 95 LEU A O 1
ATOM 751 N N . ASP A 1 96 ? 5.553 -13.439 -0.830 1.00 90.94 96 ASP A N 1
ATOM 752 C CA . ASP A 1 96 ? 5.854 -14.263 0.346 1.00 90.94 96 ASP A CA 1
ATOM 753 C C . ASP A 1 96 ? 5.214 -13.657 1.604 1.00 90.94 96 ASP A C 1
ATOM 755 O O . ASP 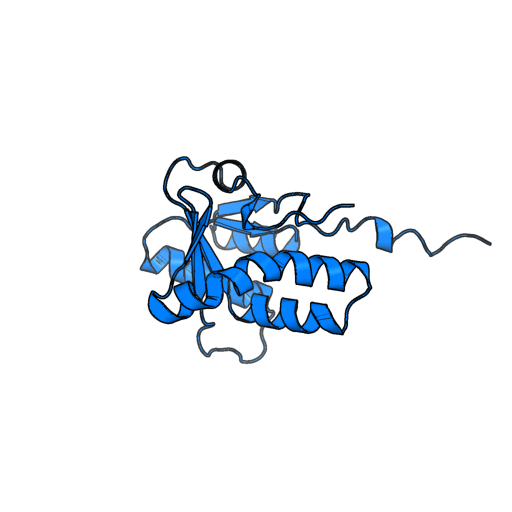A 1 96 ? 4.591 -14.360 2.400 1.00 90.94 96 ASP A O 1
ATOM 759 N N . GLN A 1 97 ? 5.294 -12.332 1.758 1.00 89.69 97 GLN A N 1
ATOM 760 C CA . GLN A 1 97 ? 4.641 -11.618 2.856 1.00 89.69 97 GLN A CA 1
ATOM 761 C C . GLN A 1 97 ? 3.114 -11.682 2.771 1.00 89.69 97 GLN A C 1
ATOM 763 O O . GLN A 1 97 ? 2.457 -11.894 3.789 1.00 89.69 97 GLN A O 1
ATOM 768 N N . ALA A 1 98 ? 2.538 -11.523 1.578 1.00 93.50 98 ALA A N 1
ATOM 769 C CA . ALA A 1 98 ? 1.093 -11.619 1.381 1.00 93.50 98 ALA A CA 1
ATOM 770 C C . ALA A 1 98 ? 0.562 -13.023 1.725 1.00 93.50 98 ALA A C 1
ATOM 772 O O . ALA A 1 98 ? -0.459 -13.151 2.402 1.00 93.50 98 ALA A O 1
ATOM 773 N N . GLU A 1 99 ? 1.273 -14.071 1.307 1.00 93.31 99 GLU A N 1
ATOM 774 C CA . GLU A 1 99 ? 0.957 -15.467 1.621 1.00 93.31 99 GLU A CA 1
ATOM 775 C C . GLU A 1 99 ? 1.087 -15.749 3.123 1.00 93.31 99 GLU A C 1
ATOM 777 O O . GLU A 1 99 ? 0.170 -16.300 3.740 1.00 93.31 99 GLU A O 1
ATOM 782 N N . PHE A 1 100 ? 2.173 -15.284 3.744 1.00 91.38 100 PHE A N 1
ATOM 783 C CA . PHE A 1 100 ? 2.362 -15.368 5.189 1.00 91.38 100 PHE A CA 1
ATOM 784 C C . PHE A 1 100 ? 1.226 -14.678 5.958 1.00 91.38 100 PHE A C 1
ATOM 786 O O . PHE A 1 100 ? 0.639 -15.276 6.863 1.00 91.38 100 PHE A O 1
ATOM 793 N N . LEU A 1 101 ? 0.865 -13.449 5.574 1.00 91.75 101 LEU A N 1
ATOM 794 C CA . LEU A 1 101 ? -0.239 -12.712 6.188 1.00 91.75 101 LEU A CA 1
ATOM 795 C C . LEU A 1 101 ? -1.570 -13.447 6.039 1.00 91.75 101 LEU A C 1
ATOM 797 O O . LEU A 1 101 ? -2.306 -13.555 7.019 1.00 91.75 101 LEU A O 1
ATOM 801 N N . GLN A 1 102 ? -1.868 -13.989 4.855 1.00 94.38 102 GLN A N 1
ATOM 802 C CA . GLN A 1 102 ? -3.085 -14.768 4.621 1.00 94.38 102 GLN A CA 1
ATOM 803 C C . GLN A 1 102 ? -3.166 -15.975 5.564 1.00 94.38 102 GLN A C 1
ATOM 805 O O . GLN A 1 102 ? -4.213 -16.237 6.165 1.00 94.38 102 GLN A O 1
ATOM 810 N N . HIS A 1 103 ? -2.052 -16.687 5.742 1.00 92.19 103 HIS A N 1
ATOM 811 C CA . HIS A 1 103 ? -1.981 -17.839 6.634 1.00 92.19 103 HIS A CA 1
ATOM 812 C C . HIS A 1 103 ? -2.137 -17.466 8.111 1.00 92.19 103 HIS A C 1
ATOM 814 O O . HIS A 1 103 ? -2.927 -18.099 8.816 1.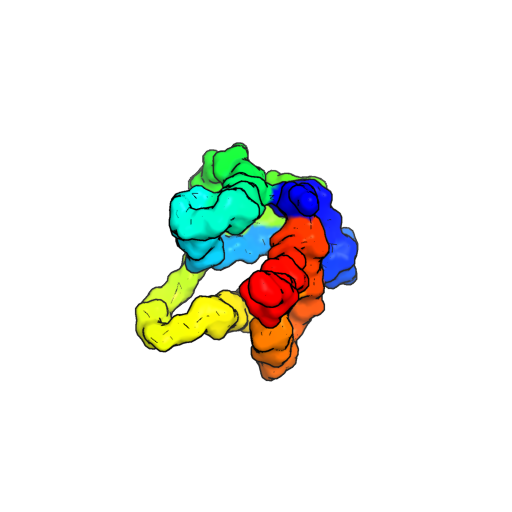00 92.19 103 HIS A O 1
ATOM 820 N N . VAL A 1 104 ? -1.422 -16.441 8.581 1.00 91.69 104 VAL A N 1
ATOM 821 C CA . VAL A 1 104 ? -1.446 -16.033 9.994 1.00 91.69 104 VAL A CA 1
ATOM 822 C C . VAL A 1 104 ? -2.775 -15.378 10.364 1.00 91.69 104 VAL A C 1
ATOM 824 O O . VAL A 1 104 ? -3.358 -15.711 11.394 1.00 91.69 104 VAL A O 1
ATOM 827 N N . ALA A 1 105 ? -3.292 -14.487 9.516 1.00 90.00 105 ALA A N 1
ATOM 828 C CA . ALA A 1 105 ? -4.549 -13.789 9.768 1.00 90.00 105 ALA A CA 1
ATOM 829 C C . ALA A 1 105 ? -5.786 -14.667 9.525 1.00 90.00 105 ALA A C 1
ATOM 831 O O . ALA A 1 105 ? -6.880 -14.281 9.935 1.00 90.00 105 ALA A O 1
ATOM 832 N N . ARG A 1 106 ? -5.633 -15.819 8.850 1.00 92.19 106 ARG A N 1
ATOM 833 C CA . ARG A 1 106 ? -6.737 -16.681 8.384 1.00 92.19 106 ARG A CA 1
ATOM 834 C C . ARG A 1 106 ? -7.812 -15.891 7.629 1.00 92.19 106 ARG A C 1
ATOM 836 O O . ARG A 1 106 ? -9.009 -16.115 7.803 1.00 92.19 106 ARG A O 1
ATOM 843 N N . ARG A 1 107 ? -7.370 -14.931 6.820 1.00 90.75 107 ARG A N 1
ATOM 844 C CA . ARG A 1 107 ? -8.206 -14.041 6.011 1.00 90.75 107 ARG A CA 1
ATOM 845 C C . ARG A 1 107 ? -7.581 -13.912 4.636 1.00 90.75 107 ARG A C 1
ATOM 847 O O . ARG A 1 107 ? -6.361 -13.843 4.535 1.00 90.75 107 ARG A O 1
ATOM 854 N N . ASP A 1 108 ? -8.417 -13.840 3.609 1.00 92.31 108 ASP A N 1
ATOM 855 C CA . ASP A 1 108 ? -7.938 -13.638 2.245 1.00 92.31 108 ASP A CA 1
ATOM 856 C C . ASP A 1 108 ? -7.165 -12.319 2.133 1.00 92.31 108 ASP A C 1
ATOM 858 O O . ASP A 1 108 ? -7.636 -11.268 2.579 1.00 92.31 108 ASP A O 1
ATOM 862 N N . VAL A 1 109 ? -5.997 -12.376 1.494 1.00 95.06 109 VAL A N 1
ATOM 863 C CA . VAL A 1 109 ? -5.195 -11.196 1.157 1.00 95.06 109 VAL A CA 1
ATOM 864 C C . VAL A 1 109 ? -5.312 -10.938 -0.340 1.00 95.06 109 VAL A C 1
ATOM 866 O O . VAL A 1 109 ? -5.177 -11.848 -1.160 1.00 95.06 109 VAL A O 1
ATOM 869 N N . THR A 1 110 ? -5.570 -9.679 -0.700 1.00 96.31 110 THR A N 1
ATOM 870 C CA . THR A 1 110 ? -5.639 -9.244 -2.098 1.00 96.31 110 THR A CA 1
ATOM 871 C C . THR A 1 110 ? -4.406 -8.427 -2.454 1.00 96.31 110 THR A C 1
ATOM 873 O O . THR A 1 110 ? -4.168 -7.372 -1.873 1.00 96.31 110 THR A O 1
ATOM 876 N N . VAL A 1 111 ? -3.644 -8.891 -3.442 1.00 95.06 111 VAL A N 1
ATOM 877 C CA . VAL A 1 111 ? -2.495 -8.167 -3.994 1.00 95.06 111 VAL A CA 1
ATOM 878 C C . VAL A 1 111 ? -2.990 -7.218 -5.083 1.00 95.06 111 VAL A C 1
ATOM 880 O O . VAL A 1 111 ? -3.494 -7.657 -6.118 1.00 95.06 111 VAL A O 1
ATOM 883 N N . ALA A 1 112 ? -2.850 -5.911 -4.871 1.00 92.75 112 ALA A N 1
ATOM 884 C CA . ALA A 1 112 ? -3.120 -4.915 -5.903 1.00 92.75 112 ALA A CA 1
ATOM 885 C C . ALA A 1 112 ? -1.860 -4.700 -6.752 1.00 92.75 112 ALA A C 1
ATOM 887 O O . ALA A 1 112 ? -0.844 -4.239 -6.240 1.00 92.75 112 ALA A O 1
ATOM 888 N N . THR A 1 113 ? -1.913 -5.017 -8.048 1.00 91.00 113 THR A N 1
ATOM 889 C CA . THR A 1 113 ? -0.766 -4.828 -8.951 1.00 91.00 113 THR A CA 1
ATOM 890 C C . THR A 1 113 ? -1.183 -4.484 -10.381 1.00 91.00 113 THR A C 1
ATOM 892 O O . THR A 1 113 ? -2.223 -4.929 -10.884 1.00 91.00 113 THR A O 1
ATOM 895 N N . GLY A 1 114 ? -0.369 -3.646 -11.027 1.00 87.56 114 GLY A N 1
ATOM 896 C CA . GLY A 1 114 ? -0.425 -3.367 -12.464 1.00 87.56 114 GLY A CA 1
ATOM 897 C C . GLY A 1 114 ? 0.533 -4.234 -13.289 1.00 87.56 114 GLY A C 1
ATOM 898 O O . GLY A 1 114 ? 0.441 -4.231 -14.514 1.00 87.56 114 GLY A O 1
ATOM 899 N N . ASP A 1 115 ? 1.434 -4.983 -12.643 1.00 88.25 115 ASP A N 1
ATOM 900 C CA . ASP A 1 115 ? 2.407 -5.835 -13.324 1.00 88.25 115 ASP A CA 1
ATOM 901 C C . ASP A 1 115 ? 1.819 -7.219 -13.644 1.00 88.25 115 ASP A C 1
ATOM 903 O O . ASP A 1 115 ? 1.239 -7.902 -12.791 1.00 88.25 115 ASP A O 1
ATOM 907 N N . HIS A 1 116 ? 1.969 -7.647 -14.898 1.00 89.19 116 HIS A N 1
ATOM 908 C CA . HIS A 1 116 ? 1.415 -8.916 -15.374 1.00 89.19 116 HIS A CA 1
ATOM 909 C C . HIS A 1 116 ? 2.165 -10.121 -14.791 1.00 89.19 116 HIS A C 1
ATOM 911 O O . HIS A 1 116 ? 1.544 -11.144 -14.493 1.00 89.19 116 HIS A O 1
ATOM 917 N N . GLY A 1 117 ? 3.481 -10.000 -14.599 1.00 90.50 117 GLY A N 1
ATOM 918 C CA . GLY A 1 117 ? 4.309 -11.044 -14.005 1.00 90.50 117 GLY A CA 1
ATOM 919 C C . GLY A 1 117 ? 3.965 -11.263 -12.535 1.00 90.50 117 GLY A C 1
ATOM 920 O O . GLY A 1 117 ? 3.721 -12.395 -12.119 1.00 90.50 117 GLY A O 1
ATOM 921 N N . MET A 1 118 ? 3.861 -10.185 -11.758 1.00 91.38 118 MET A N 1
ATOM 922 C CA . MET A 1 118 ? 3.433 -10.209 -10.362 1.00 91.38 118 MET A CA 1
ATOM 923 C C . MET A 1 118 ? 2.023 -10.788 -10.225 1.00 91.38 118 MET A C 1
ATOM 925 O O . MET A 1 118 ? 1.801 -11.651 -9.377 1.00 91.38 118 MET A O 1
ATOM 929 N N . ARG A 1 119 ? 1.089 -10.402 -11.106 1.00 94.06 119 ARG A N 1
ATOM 930 C CA . ARG A 1 119 ? -0.257 -10.994 -11.161 1.00 94.06 119 ARG A CA 1
ATOM 931 C C . ARG A 1 119 ? -0.211 -12.503 -11.384 1.00 94.06 119 ARG A C 1
ATOM 933 O O . ARG A 1 119 ? -0.857 -13.237 -10.641 1.00 94.06 119 ARG A O 1
ATOM 940 N N . ALA A 1 120 ? 0.534 -12.970 -12.386 1.00 93.38 120 ALA A N 1
ATOM 941 C CA . ALA A 1 120 ? 0.642 -14.398 -12.679 1.00 93.38 120 ALA A CA 1
ATOM 942 C C . ALA A 1 120 ? 1.203 -15.170 -11.473 1.00 93.38 120 ALA A C 1
ATOM 944 O O . ALA A 1 120 ? 0.631 -16.180 -11.064 1.00 93.38 120 ALA A O 1
ATOM 945 N N . ARG A 1 121 ? 2.262 -14.650 -10.841 1.00 93.88 121 ARG A N 1
ATOM 946 C CA . ARG A 1 121 ? 2.868 -15.255 -9.644 1.00 93.88 121 ARG A CA 1
ATOM 947 C C . ARG A 1 121 ? 1.905 -15.282 -8.451 1.00 93.88 121 ARG A C 1
ATOM 949 O O . ARG A 1 121 ? 1.796 -16.310 -7.788 1.00 93.88 121 ARG A O 1
ATOM 956 N N . ALA A 1 122 ? 1.164 -14.204 -8.203 1.00 94.81 122 ALA A N 1
ATO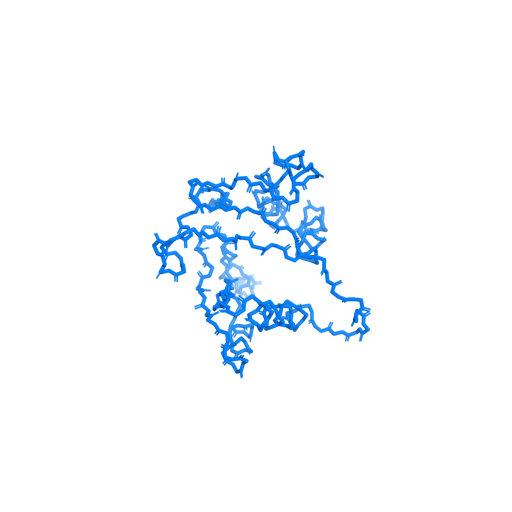M 957 C CA . ALA A 1 122 ? 0.167 -14.151 -7.133 1.00 94.81 122 ALA A CA 1
ATOM 958 C C . ALA A 1 122 ? -0.930 -15.216 -7.314 1.00 94.81 122 ALA A C 1
ATOM 960 O O . ALA A 1 122 ? -1.259 -15.935 -6.370 1.00 94.81 122 ALA A O 1
ATOM 961 N N . VAL A 1 123 ? -1.426 -15.393 -8.545 1.00 94.62 123 VAL A N 1
ATOM 962 C CA . VAL A 1 123 ? -2.416 -16.435 -8.868 1.00 94.62 123 VAL A CA 1
ATOM 963 C C . VAL A 1 123 ? -1.858 -17.836 -8.607 1.00 94.62 123 VAL A C 1
ATOM 965 O O . VAL A 1 123 ? -2.546 -18.658 -8.003 1.00 94.62 123 VAL A O 1
ATOM 968 N N . THR A 1 124 ? -0.603 -18.115 -8.984 1.00 95.12 124 THR A N 1
ATOM 969 C CA . THR A 1 124 ? 0.020 -19.429 -8.708 1.00 95.12 124 THR A CA 1
ATOM 970 C C . THR A 1 124 ? 0.150 -19.736 -7.214 1.00 95.12 124 THR A C 1
ATOM 972 O O . THR A 1 124 ? 0.137 -20.902 -6.827 1.00 95.12 124 THR A O 1
ATOM 975 N N . ARG A 1 125 ? 0.198 -18.696 -6.374 1.00 94.12 125 ARG A N 1
ATOM 976 C CA . ARG A 1 125 ? 0.240 -18.774 -4.906 1.00 94.12 125 ARG A CA 1
ATOM 977 C C . ARG A 1 125 ? -1.144 -18.735 -4.252 1.00 94.12 125 ARG A C 1
ATOM 979 O O . ARG A 1 125 ? -1.248 -18.667 -3.035 1.00 94.12 125 ARG A O 1
ATOM 986 N N . LYS A 1 126 ? -2.223 -18.785 -5.045 1.00 94.62 126 LYS A N 1
ATOM 987 C CA . LYS A 1 126 ? -3.619 -18.737 -4.570 1.00 94.62 126 LYS A CA 1
ATOM 988 C C . LYS A 1 126 ? -3.956 -17.464 -3.779 1.00 94.62 126 LYS A C 1
ATOM 990 O O . LYS A 1 126 ? -4.816 -17.492 -2.900 1.00 94.62 126 LYS A O 1
ATOM 995 N N . LEU A 1 127 ? -3.299 -16.351 -4.099 1.00 96.12 127 LEU A N 1
ATOM 996 C CA . LEU A 1 127 ? -3.655 -15.032 -3.582 1.00 96.12 127 LEU A CA 1
ATOM 997 C C . LEU A 1 127 ? -4.739 -14.406 -4.465 1.00 96.12 127 LEU A C 1
ATOM 999 O O . LEU A 1 127 ? -4.734 -14.580 -5.690 1.00 96.12 127 LEU A O 1
ATOM 1003 N N . LYS A 1 128 ? -5.653 -13.635 -3.864 1.00 96.06 128 LYS A N 1
ATOM 1004 C CA . LYS A 1 128 ? -6.557 -12.778 -4.644 1.00 96.06 128 LYS A CA 1
ATOM 1005 C C . LYS A 1 128 ? -5.736 -11.667 -5.300 1.00 96.06 128 LYS A C 1
ATOM 1007 O O . LYS A 1 128 ? -4.762 -11.180 -4.726 1.00 96.06 128 LYS A O 1
ATOM 1012 N N . VAL A 1 129 ? -6.135 -11.237 -6.497 1.00 95.25 129 VAL A N 1
ATOM 1013 C CA . VAL A 1 129 ? -5.446 -10.161 -7.224 1.00 95.25 129 VAL A CA 1
ATOM 1014 C C . VAL A 1 129 ? -6.440 -9.110 -7.683 1.00 95.25 129 VAL A C 1
ATOM 1016 O O . VAL A 1 129 ? -7.440 -9.433 -8.323 1.00 95.25 129 VAL A O 1
ATOM 1019 N N . ALA A 1 130 ? -6.117 -7.848 -7.419 1.00 94.00 130 ALA A N 1
ATOM 1020 C CA . ALA A 1 130 ? -6.825 -6.693 -7.947 1.00 94.00 130 ALA A CA 1
ATOM 1021 C C . ALA A 1 130 ? -5.935 -5.927 -8.932 1.00 94.00 130 ALA A C 1
ATOM 1023 O O . ALA A 1 130 ? -4.713 -5.846 -8.779 1.00 94.00 130 ALA A O 1
ATOM 1024 N N . THR A 1 131 ? -6.547 -5.349 -9.964 1.00 89.69 131 THR A N 1
ATOM 1025 C CA . THR A 1 131 ? -5.841 -4.426 -10.860 1.00 89.69 131 THR A CA 1
ATOM 1026 C C . THR A 1 131 ? -5.603 -3.116 -10.137 1.00 89.69 131 THR A C 1
ATOM 1028 O O . THR A 1 131 ? -6.532 -2.539 -9.574 1.00 89.69 131 THR A O 1
ATOM 1031 N N . MET A 1 132 ? -4.362 -2.634 -10.174 1.00 83.62 132 MET A N 1
ATOM 1032 C CA . MET A 1 132 ? -4.054 -1.319 -9.633 1.00 83.62 132 MET A CA 1
ATOM 1033 C C . MET A 1 132 ? -4.863 -0.244 -10.384 1.00 83.62 132 MET A C 1
ATOM 1035 O O . MET A 1 132 ? -4.911 -0.281 -11.617 1.00 83.62 132 MET A O 1
ATOM 1039 N N . PRO A 1 133 ? -5.512 0.700 -9.680 1.00 80.00 133 PRO A N 1
ATOM 1040 C CA . PRO A 1 133 ? -6.290 1.756 -10.318 1.00 80.00 133 PRO A CA 1
ATOM 1041 C C . PRO A 1 133 ? -5.466 2.513 -11.353 1.00 80.00 133 PRO A C 1
ATOM 1043 O O . PRO A 1 133 ? -4.307 2.844 -11.103 1.00 80.00 133 PRO A O 1
ATOM 1046 N N . SER A 1 134 ? -6.074 2.861 -12.486 1.00 67.31 134 SER A N 1
ATOM 1047 C CA . SER A 1 134 ? -5.414 3.626 -13.554 1.00 67.31 134 SER A CA 1
ATOM 1048 C C . SER A 1 134 ? -4.879 4.986 -13.085 1.00 67.31 134 SER A C 1
ATOM 1050 O O . SER A 1 134 ? -3.914 5.487 -13.650 1.00 67.31 134 SER A O 1
ATOM 1052 N N . GLY A 1 135 ? -5.449 5.554 -12.015 1.00 64.44 135 GLY A N 1
ATOM 1053 C CA . GLY A 1 135 ? -4.934 6.757 -11.353 1.00 64.44 135 GLY A CA 1
ATOM 1054 C C . GLY A 1 135 ? -3.592 6.564 -10.628 1.00 64.44 135 GLY A C 1
ATOM 1055 O O . GLY A 1 135 ? -2.888 7.543 -10.406 1.00 64.44 135 GLY A O 1
ATOM 1056 N N . LEU A 1 136 ? -3.215 5.329 -10.283 1.00 63.44 136 LEU A N 1
ATOM 1057 C CA . LEU A 1 136 ? -1.896 4.969 -9.738 1.00 63.44 136 LEU A CA 1
ATOM 1058 C C . LEU A 1 136 ? -0.985 4.309 -10.777 1.00 63.44 136 LEU A C 1
ATOM 1060 O O . LEU A 1 136 ? 0.234 4.309 -10.616 1.00 63.44 136 LEU A O 1
ATOM 1064 N N . ALA A 1 137 ? -1.566 3.722 -11.822 1.00 57.06 137 ALA A N 1
ATOM 1065 C CA . ALA A 1 137 ? -0.817 2.996 -12.827 1.00 57.06 137 ALA A CA 1
ATOM 1066 C C . ALA A 1 137 ? 0.081 3.933 -13.650 1.00 57.06 137 ALA A C 1
ATOM 1068 O O . ALA A 1 137 ? -0.321 5.000 -14.120 1.00 57.06 137 ALA A O 1
ATOM 1069 N N . ARG A 1 138 ? 1.315 3.486 -13.883 1.00 53.19 138 ARG A N 1
ATOM 1070 C CA . ARG A 1 138 ? 2.161 4.002 -14.957 1.00 53.19 138 ARG A CA 1
ATOM 1071 C C . ARG A 1 138 ? 1.508 3.582 -16.275 1.00 53.19 138 ARG A C 1
ATOM 1073 O O . ARG A 1 138 ? 1.434 2.387 -16.543 1.00 53.19 138 ARG A O 1
ATOM 1080 N N . ASN A 1 139 ? 1.065 4.523 -17.108 1.00 42.41 139 ASN A N 1
ATOM 1081 C CA . ASN A 1 139 ? 0.782 4.184 -18.502 1.00 42.41 139 ASN A CA 1
ATOM 1082 C C . ASN A 1 139 ? 2.102 3.729 -19.139 1.00 42.41 139 ASN A C 1
ATOM 1084 O O . ASN A 1 139 ? 3.035 4.514 -19.297 1.00 42.41 139 ASN A O 1
ATOM 1088 N N . MET A 1 140 ? 2.199 2.432 -19.433 1.00 42.25 140 MET A N 1
ATOM 1089 C CA . MET A 1 140 ? 3.350 1.804 -20.089 1.00 42.25 140 MET A CA 1
ATOM 1090 C C . MET A 1 140 ? 3.424 2.106 -21.597 1.00 42.25 140 MET A C 1
ATOM 1092 O O . MET A 1 140 ? 4.343 1.627 -22.256 1.00 42.25 140 MET A O 1
ATOM 1096 N N . ASP A 1 141 ? 2.518 2.923 -22.141 1.00 37.94 141 ASP A N 1
ATOM 1097 C CA . ASP A 1 141 ? 2.457 3.207 -23.581 1.00 37.94 141 ASP A CA 1
ATOM 1098 C C . ASP A 1 141 ? 3.395 4.325 -24.063 1.00 37.94 141 ASP A C 1
ATOM 1100 O O . ASP A 1 141 ? 3.673 4.410 -25.254 1.00 37.94 141 ASP A O 1
ATOM 1104 N N . GLU A 1 142 ? 3.981 5.136 -23.178 1.00 39.00 142 GLU A N 1
ATOM 1105 C CA . GLU A 1 142 ? 4.894 6.212 -23.613 1.00 39.00 142 GLU A CA 1
ATOM 1106 C C . GLU A 1 142 ? 6.346 5.736 -23.840 1.00 39.00 142 GLU A C 1
ATOM 1108 O O . GLU A 1 142 ? 7.149 6.465 -24.408 1.00 39.00 142 GLU A O 1
ATOM 1113 N N . ALA A 1 143 ? 6.701 4.495 -23.475 1.00 38.56 143 ALA A N 1
ATOM 1114 C CA . ALA A 1 143 ? 8.072 3.977 -23.622 1.00 38.56 143 ALA A CA 1
ATOM 1115 C C . ALA A 1 143 ? 8.340 3.210 -24.935 1.00 38.56 143 ALA A C 1
ATOM 1117 O O . ALA A 1 143 ? 9.460 2.752 -25.151 1.00 38.56 143 ALA A O 1
ATOM 1118 N N . LYS A 1 144 ? 7.338 3.051 -25.813 1.00 36.75 144 LYS A N 1
ATOM 1119 C CA . LYS A 1 144 ? 7.492 2.387 -27.125 1.00 36.75 144 LYS A CA 1
ATOM 1120 C C . LYS A 1 144 ? 7.391 3.338 -28.330 1.00 36.75 144 LYS A C 1
ATOM 1122 O O . LYS A 1 144 ? 7.446 2.868 -29.460 1.00 36.75 144 LYS A O 1
ATOM 1127 N N . GLY A 1 145 ? 7.260 4.649 -28.105 1.00 35.53 145 GLY A N 1
ATOM 1128 C CA . GLY A 1 145 ? 7.031 5.641 -29.166 1.00 35.53 145 GLY A CA 1
ATOM 1129 C C . GLY A 1 145 ? 8.271 6.345 -29.735 1.00 35.53 145 GLY A C 1
ATOM 1130 O O . GLY A 1 145 ? 8.177 6.927 -30.808 1.00 35.53 145 GLY A O 1
ATOM 1131 N N . GLU A 1 146 ? 9.434 6.287 -29.078 1.00 36.47 146 GLU A N 1
ATOM 1132 C CA . GLU A 1 146 ? 10.641 7.020 -29.513 1.00 36.47 146 GLU A CA 1
ATOM 1133 C C . GLU A 1 146 ? 11.695 6.119 -30.177 1.00 36.47 146 GLU A C 1
ATOM 1135 O O . GLU A 1 146 ? 12.890 6.244 -29.934 1.00 36.47 146 GLU A O 1
ATOM 1140 N N . VAL A 1 147 ? 11.270 5.195 -31.043 1.00 48.56 147 VAL A N 1
ATOM 1141 C CA . VAL A 1 147 ? 12.172 4.577 -32.032 1.00 48.56 147 VAL A CA 1
ATOM 1142 C C . VAL A 1 147 ? 11.439 4.426 -33.362 1.00 48.56 147 VAL A C 1
ATOM 1144 O O . VAL A 1 147 ? 11.160 3.316 -33.794 1.00 48.56 147 VAL A O 1
ATOM 1147 N N . HIS A 1 148 ? 11.074 5.548 -33.981 1.00 41.44 148 HIS A N 1
ATOM 1148 C CA . HIS A 1 148 ? 11.039 5.755 -35.436 1.00 41.44 148 HIS A CA 1
ATOM 1149 C C . HIS A 1 148 ? 10.423 7.126 -35.718 1.00 41.44 148 HIS A C 1
ATOM 1151 O O . HIS A 1 148 ? 9.204 7.268 -35.771 1.00 41.44 148 HIS A O 1
ATOM 1157 N N . ASN A 1 149 ? 11.266 8.127 -35.964 1.00 34.88 149 ASN A N 1
ATOM 1158 C CA . ASN A 1 149 ? 11.046 8.946 -37.146 1.00 34.88 149 ASN A CA 1
ATOM 1159 C C . ASN A 1 149 ? 12.331 9.662 -37.570 1.00 34.88 149 ASN A C 1
ATOM 1161 O O . ASN A 1 149 ? 12.782 10.562 -36.871 1.00 34.88 149 ASN A O 1
ATOM 1165 N N . SER A 1 150 ? 12.824 9.202 -38.725 1.00 39.97 150 SER A N 1
ATOM 1166 C CA . SER A 1 150 ? 13.605 9.885 -39.770 1.00 39.97 150 SER A CA 1
ATOM 1167 C C . SER A 1 150 ? 14.879 10.636 -39.388 1.00 39.97 150 SER A C 1
ATOM 1169 O O . SER A 1 150 ? 14.786 11.732 -38.801 1.00 39.97 150 SER A O 1
#

Radius of gyration: 16.28 Å; chains: 1; bounding box: 37×33×58 Å

Sequence (150 aa):
MHFQRIDHIDWHKVVNERGPIRFVVPVLVLDELDEKRYTGSQQVRKAARTALAPINERLADLESAGYAQLSGEVTLEFLLAGGNNLRGNADSDILDQAEFLQHVARRDVTVATGDHGMRARAVTRKLKVATMPSGLARNMDEAKGEVHNS

Secondary structure (DSSP, 8-state):
--PPPGGGS-HHHHHT--S-EEEEEEHHHHHHHHHHHHHS-HHHHHHHHHHHHHHHTTHHHHHHHSEEEEETTEEEEEEPPPS--SS--HHHHHHHHHHHHHHHHTS--EEEES-HHHHHHHHHTT-EEEEPPTTTS--GGGGSSSS---

Foldseek 3Di:
DAQAEPLPDPVCVQQVHDAAAEAEDEVVVLVVLVVQLPPPDPVSVNLSCRHCVLVVVCVVVCVPPQWACSYDRYIYHYDYQDPPPPDDDPLVSVLVVQLVCCVVVVHAGEDEDQDPVSVVVNVVSVHHYGHHDPSNDDPPPVVPPPPDDD